Protein AF-A0A2H6JU80-F1 (afdb_monomer)

Foldseek 3Di:
DDADALVLLVVLLVLLVVLLVCLVVVVVVVNLVSLVVSLVSLVVRCVVCVVHVLSVVLSVLSVVLNVCVPVDDSVVNSVSSVVSSVSSVVVSVVSVVCVVVVHDDDPVVPVVVVVPPDDD

Secondary structure (DSSP, 8-state):
-PPPPHHHHHHHHHHHHHHHHHHHTT-HHHHHHHHHHHHHHHHHHHHH-TT-HHHHHHHHHHHHHHHHTTTS-HHHHHHHHHHHHHHHHHHHHHHHHHHHHSS---GGGHHHHTT-SS--

pLDDT: mean 85.41, std 17.05, range [38.5, 97.31]

Solvent-accessible surface area (backbone atoms only — not comparable to full-atom values): 6920 Å² total; per-residue (Å²): 133,60,63,81,55,37,66,66,49,44,56,53,47,53,52,49,54,48,28,53,48,28,52,73,71,65,38,53,74,58,19,55,50,45,51,50,51,51,52,56,52,50,51,54,47,37,74,71,25,77,72,26,58,71,56,45,53,50,47,50,56,49,49,54,52,60,72,40,63,91,75,53,55,72,66,58,50,49,53,51,53,53,48,55,48,53,53,50,54,48,55,29,51,51,45,49,48,32,68,74,65,80,45,86,74,69,73,80,63,55,73,53,65,83,64,68,87,76,90,132

Radius of gyration: 15.67 Å; Cα contacts (8 Å, |Δi|>4): 81; chains: 1; bounding box: 40×49×36 Å

Mean predicted aligned error: 8.13 Å

Nearest PDB structures (foldseek):
  8th4-assembly1_A  TM=5.931E-01  e=5.835E-01  Homo sapiens
  8xr6-assembly1_q  TM=6.442E-01  e=1.948E+00  Chroomonas placoidea
  6zdr-assembly1_A  TM=4.797E-01  e=1.066E+00  Homo sapiens
  8gne-assembly1_A  TM=5.822E-01  e=1.948E+00  Homo sapiens
  5nm4-assembly1_A  TM=6.638E-01  e=3.370E+00  Homo sapiens

Sequence (120 aa):
MVKVSAYTLDEILEELKKAYGEFLDEEYNKYTTTIKGIKEELQKLVNKYLDDKELEDYYGNFNEFYDDIGKVDKKEEKDKLAWIKSELEHIVHWRKLDMSSGRVLPFKDYRRMKGSTRGR

Structure (mmCIF, N/CA/C/O backbone):
data_AF-A0A2H6JU80-F1
#
_entry.id   AF-A0A2H6JU80-F1
#
loop_
_atom_site.group_PDB
_atom_site.id
_atom_site.type_symbol
_atom_site.label_atom_id
_atom_site.label_alt_id
_atom_site.label_comp_id
_atom_site.label_asym_id
_atom_site.label_entity_id
_atom_site.label_seq_id
_atom_site.pdbx_PDB_ins_code
_atom_site.Cartn_x
_atom_site.Cartn_y
_atom_site.Cartn_z
_atom_site.occupancy
_atom_site.B_iso_or_equiv
_atom_site.auth_seq_id
_atom_site.auth_comp_id
_atom_site.auth_asym_id
_atom_site.auth_atom_id
_atom_site.pdbx_PDB_model_num
ATOM 1 N N . MET A 1 1 ? 12.328 -4.418 -21.563 1.00 61.00 1 MET A N 1
ATOM 2 C CA . MET A 1 1 ? 11.342 -4.540 -20.476 1.00 61.00 1 MET A CA 1
ATOM 3 C C . MET A 1 1 ? 11.970 -3.967 -19.218 1.00 61.00 1 MET A C 1
ATO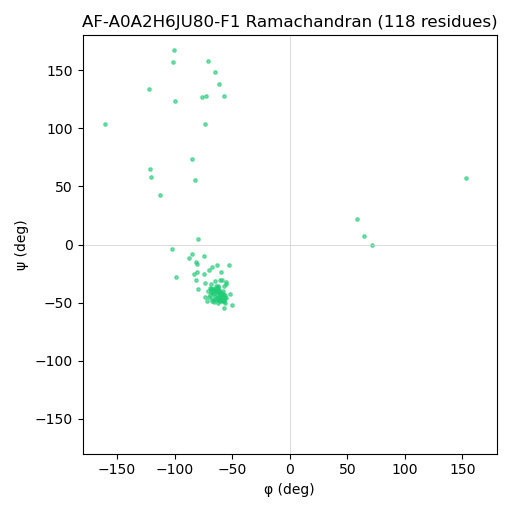M 5 O O . MET A 1 1 ? 12.874 -4.583 -18.663 1.00 61.00 1 MET A O 1
ATOM 9 N N . VAL A 1 2 ? 11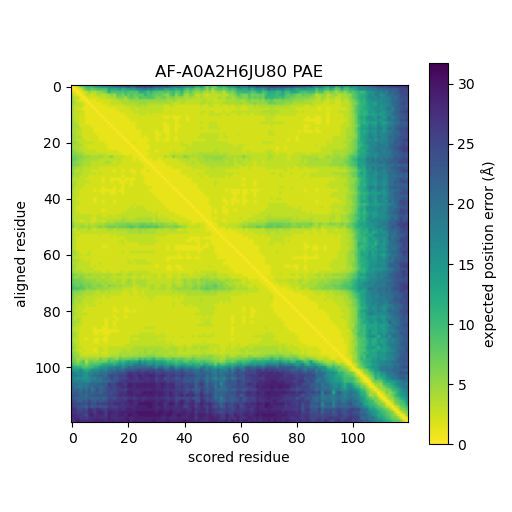.586 -2.745 -18.852 1.00 73.44 2 VAL A N 1
ATOM 10 C CA . VAL A 1 2 ? 12.093 -2.056 -17.655 1.00 73.44 2 VAL A CA 1
ATOM 11 C C . VAL A 1 2 ? 11.040 -2.214 -16.563 1.00 73.44 2 VAL A C 1
ATOM 13 O O . VAL A 1 2 ? 9.893 -1.840 -16.779 1.00 73.44 2 VAL A O 1
ATOM 16 N N . LYS A 1 3 ? 11.420 -2.779 -15.417 1.00 82.06 3 LYS A N 1
ATOM 17 C CA . LYS A 1 3 ? 10.555 -2.898 -14.235 1.00 82.06 3 LYS A CA 1
ATOM 18 C C . LYS A 1 3 ? 10.910 -1.832 -13.205 1.00 82.06 3 LYS A C 1
ATOM 20 O O . LYS A 1 3 ? 12.045 -1.347 -13.188 1.00 82.06 3 LYS A O 1
ATOM 25 N N . VAL A 1 4 ? 9.964 -1.499 -12.330 1.00 85.88 4 VAL A N 1
ATOM 26 C CA . VAL A 1 4 ? 10.257 -0.656 -11.164 1.00 85.88 4 VAL A CA 1
ATOM 27 C C . VAL A 1 4 ? 11.275 -1.355 -10.266 1.00 85.88 4 VAL A C 1
ATOM 29 O O . VAL A 1 4 ? 11.201 -2.566 -10.038 1.00 85.88 4 VAL A O 1
ATOM 32 N N . SER A 1 5 ? 12.238 -0.585 -9.758 1.00 85.75 5 SER A N 1
ATOM 33 C CA . SER A 1 5 ? 13.249 -1.111 -8.843 1.00 85.75 5 SER A CA 1
ATOM 34 C C . SER A 1 5 ? 12.618 -1.571 -7.528 1.00 85.75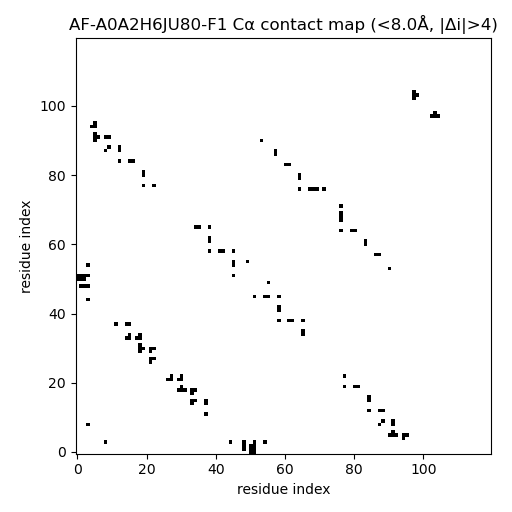 5 SER A C 1
ATOM 36 O O . SER A 1 5 ? 11.654 -0.976 -7.048 1.00 85.75 5 SER A O 1
ATOM 38 N N . ALA A 1 6 ? 13.194 -2.599 -6.906 1.00 87.75 6 ALA A N 1
ATOM 39 C CA . ALA A 1 6 ? 12.703 -3.067 -5.615 1.00 87.75 6 ALA A CA 1
ATOM 40 C C . ALA A 1 6 ? 12.790 -1.985 -4.524 1.00 87.75 6 ALA A C 1
ATOM 42 O O . ALA A 1 6 ? 11.956 -1.973 -3.632 1.00 87.75 6 ALA A O 1
ATOM 43 N N . TYR A 1 7 ? 13.765 -1.072 -4.611 1.00 86.62 7 TYR A N 1
ATOM 44 C CA . TYR A 1 7 ? 13.945 0.028 -3.658 1.00 86.62 7 TYR A CA 1
ATOM 45 C C . TYR A 1 7 ? 12.831 1.070 -3.748 1.00 86.62 7 TYR A C 1
ATOM 47 O O . TYR A 1 7 ? 12.322 1.503 -2.726 1.00 86.62 7 TYR A O 1
ATOM 55 N N . THR A 1 8 ? 12.395 1.411 -4.962 1.00 90.69 8 THR A N 1
ATOM 56 C CA . THR A 1 8 ? 11.260 2.325 -5.157 1.00 90.69 8 THR A CA 1
ATOM 57 C C . THR A 1 8 ? 9.968 1.740 -4.582 1.00 90.69 8 THR A C 1
ATOM 59 O O . THR A 1 8 ? 9.168 2.459 -4.002 1.00 90.69 8 THR A O 1
ATOM 62 N N . LEU A 1 9 ? 9.758 0.425 -4.707 1.00 92.88 9 LEU A N 1
ATOM 63 C CA . LEU A 1 9 ? 8.602 -0.236 -4.091 1.00 92.88 9 LEU A CA 1
ATOM 64 C C . LEU A 1 9 ? 8.746 -0.401 -2.570 1.00 92.88 9 LEU A C 1
ATOM 66 O O . LEU A 1 9 ? 7.740 -0.468 -1.873 1.00 92.88 9 LEU A O 1
ATOM 70 N N . ASP A 1 10 ? 9.976 -0.453 -2.057 1.00 93.62 10 ASP A N 1
ATOM 71 C CA . ASP A 1 10 ? 10.267 -0.480 -0.619 1.00 93.62 10 ASP A CA 1
ATOM 72 C C . ASP A 1 10 ? 9.832 0.829 0.057 1.00 93.62 10 ASP A C 1
ATOM 74 O O . ASP A 1 10 ? 9.249 0.792 1.134 1.00 93.62 10 ASP A O 1
ATOM 78 N N . GLU A 1 11 ? 10.044 1.976 -0.598 1.00 94.44 11 GLU A N 1
ATOM 79 C CA . GLU A 1 11 ? 9.582 3.286 -0.109 1.00 94.44 11 GLU A CA 1
ATOM 80 C C . GLU A 1 11 ? 8.052 3.315 0.043 1.00 94.44 11 GLU A C 1
ATOM 82 O O . GLU A 1 11 ? 7.539 3.650 1.110 1.00 94.44 11 GLU A O 1
ATOM 87 N N . ILE A 1 12 ? 7.324 2.846 -0.975 1.00 95.81 12 ILE A N 1
ATOM 88 C CA . ILE A 1 12 ? 5.855 2.738 -0.936 1.00 95.81 12 ILE A CA 1
ATOM 89 C C . ILE A 1 12 ? 5.399 1.767 0.152 1.00 95.81 12 ILE A C 1
ATOM 91 O O . ILE A 1 12 ? 4.395 1.992 0.828 1.00 95.81 12 ILE A O 1
ATOM 95 N N . LEU A 1 13 ? 6.129 0.668 0.334 1.00 96.00 13 LEU A N 1
ATOM 96 C CA . LEU A 1 13 ? 5.830 -0.304 1.372 1.00 96.00 13 LEU A CA 1
ATOM 97 C C . LEU A 1 13 ? 5.962 0.300 2.777 1.00 96.00 13 LEU A C 1
ATOM 99 O O . LEU A 1 13 ? 5.133 0.011 3.642 1.00 96.00 13 LEU A O 1
ATOM 103 N N . GLU A 1 14 ? 6.969 1.136 3.020 1.00 96.56 14 GLU A N 1
ATOM 104 C CA . GLU A 1 14 ? 7.108 1.841 4.297 1.00 96.56 14 GLU A CA 1
ATOM 105 C C . GLU A 1 14 ? 5.964 2.840 4.524 1.00 96.56 14 GLU A C 1
ATOM 107 O O . GLU A 1 14 ? 5.400 2.884 5.623 1.00 96.56 14 GLU A O 1
ATOM 112 N N . GLU A 1 15 ? 5.525 3.565 3.491 1.00 96.50 15 GLU A N 1
ATOM 113 C CA . GLU A 1 15 ? 4.326 4.409 3.592 1.00 96.50 15 GLU A CA 1
ATOM 114 C C . GLU A 1 15 ? 3.062 3.592 3.883 1.00 96.50 15 GLU A C 1
ATOM 116 O O . GLU A 1 15 ? 2.221 3.990 4.689 1.00 96.50 15 GLU A O 1
ATOM 121 N N . LEU A 1 16 ? 2.936 2.409 3.286 1.00 96.12 16 LEU A N 1
ATOM 122 C CA . LEU A 1 16 ? 1.797 1.527 3.505 1.00 96.12 16 LEU A CA 1
ATOM 123 C C . LEU A 1 16 ? 1.786 0.929 4.920 1.00 96.12 16 LEU A C 1
ATOM 125 O O . LEU A 1 16 ? 0.728 0.807 5.541 1.00 96.12 16 LEU A O 1
ATOM 129 N N . LYS A 1 17 ? 2.959 0.597 5.474 1.00 96.38 17 LYS A N 1
ATOM 130 C CA . LYS A 1 17 ? 3.102 0.215 6.890 1.00 96.38 17 LYS A CA 1
ATOM 131 C C . LYS A 1 17 ? 2.705 1.361 7.813 1.00 96.38 17 LYS A C 1
ATOM 133 O O . LYS A 1 17 ? 2.026 1.118 8.811 1.00 96.38 17 LYS A O 1
ATOM 138 N N . LYS A 1 18 ? 3.086 2.593 7.468 1.00 96.81 18 LYS A N 1
ATOM 139 C CA . LYS A 1 18 ? 2.678 3.794 8.199 1.00 96.81 18 LYS A CA 1
ATOM 140 C C . LYS A 1 18 ? 1.161 3.979 8.156 1.00 96.81 18 LYS A C 1
ATOM 142 O O . LYS A 1 18 ? 0.562 4.126 9.215 1.00 96.81 18 LYS A O 1
ATOM 147 N N . ALA A 1 19 ? 0.534 3.867 6.984 1.00 95.69 19 ALA A N 1
ATOM 148 C CA . ALA A 1 19 ? -0.922 3.927 6.843 1.00 95.69 19 ALA A CA 1
ATOM 149 C C . ALA A 1 19 ? -1.628 2.849 7.683 1.00 95.69 19 ALA A C 1
ATOM 151 O O . ALA A 1 19 ? -2.636 3.119 8.331 1.00 95.69 19 ALA A O 1
ATOM 152 N N . TYR A 1 20 ? -1.079 1.631 7.725 1.00 95.06 20 TYR A N 1
ATOM 153 C CA . TYR A 1 20 ? -1.595 0.565 8.584 1.00 95.06 20 TYR A CA 1
ATOM 154 C C . TYR A 1 20 ? -1.496 0.917 10.078 1.00 95.06 20 TYR A C 1
ATOM 156 O O . TYR A 1 20 ? -2.423 0.626 10.829 1.00 95.06 20 TYR A O 1
ATOM 164 N N . GLY A 1 21 ? -0.409 1.564 10.510 1.00 95.88 21 GLY A N 1
ATOM 165 C CA . GLY A 1 21 ? -0.282 2.108 11.867 1.00 95.88 21 GLY A CA 1
ATOM 166 C C . GLY A 1 21 ? -1.328 3.186 12.161 1.00 95.88 21 GLY A C 1
ATOM 167 O O . GLY A 1 21 ? -2.080 3.055 13.118 1.00 95.88 21 GLY A O 1
ATOM 168 N N . GLU A 1 22 ? -1.457 4.178 11.276 1.00 96.00 22 GLU A N 1
ATOM 169 C CA . GLU A 1 22 ? -2.452 5.259 11.384 1.00 96.00 22 GLU A CA 1
ATOM 170 C C . GLU A 1 22 ? -3.890 4.717 11.468 1.00 96.00 22 GLU A C 1
ATOM 172 O O . GLU A 1 22 ? -4.716 5.256 12.202 1.00 96.00 22 GLU A O 1
ATOM 177 N N . PHE A 1 23 ? -4.193 3.625 10.756 1.00 94.12 23 PHE A N 1
ATOM 178 C CA . PHE A 1 23 ? -5.483 2.942 10.853 1.00 94.12 23 PHE A CA 1
ATOM 179 C C . PHE A 1 23 ? -5.716 2.327 12.242 1.00 94.12 23 PHE A C 1
ATOM 181 O O . PHE A 1 23 ? -6.817 2.426 12.787 1.00 94.12 23 PHE A O 1
ATOM 188 N N . LEU A 1 24 ? -4.699 1.666 12.807 1.00 94.50 24 LEU A N 1
ATOM 189 C CA . LEU A 1 24 ? -4.781 1.041 14.132 1.00 94.50 24 LEU A CA 1
ATOM 190 C C . LEU A 1 24 ? -4.887 2.070 15.259 1.00 94.50 24 LEU A C 1
ATOM 192 O O . LEU A 1 24 ? -5.589 1.813 16.233 1.00 94.50 24 LEU A O 1
ATOM 196 N N . ASP A 1 25 ? -4.239 3.219 15.093 1.00 96.00 25 ASP A N 1
ATOM 197 C CA . ASP A 1 25 ? -4.282 4.343 16.031 1.00 96.00 25 ASP A CA 1
ATOM 198 C C . ASP A 1 25 ? -5.558 5.197 15.876 1.00 96.00 25 ASP A C 1
ATOM 200 O O . ASP A 1 25 ? -5.704 6.232 16.523 1.00 96.00 25 ASP A O 1
ATOM 204 N N . GLU A 1 26 ? -6.493 4.772 15.016 1.00 93.56 26 GLU A N 1
ATOM 205 C CA . GLU A 1 26 ? -7.745 5.469 14.696 1.00 93.56 26 GLU A CA 1
ATOM 206 C C . GLU A 1 26 ? -7.544 6.896 14.137 1.00 93.56 26 GLU A C 1
ATOM 208 O O . GLU A 1 26 ? -8.461 7.724 14.126 1.00 93.56 26 GLU A O 1
ATOM 213 N N . GLU A 1 27 ? -6.363 7.191 13.584 1.00 94.94 27 GLU A N 1
ATOM 214 C CA . GLU A 1 27 ? -6.017 8.470 12.961 1.00 94.94 27 GLU A CA 1
ATOM 215 C C . GLU A 1 27 ? -6.526 8.545 11.507 1.00 94.94 27 GLU A C 1
ATOM 217 O O . GLU A 1 27 ? -5.776 8.813 10.565 1.00 94.94 27 GLU A O 1
ATOM 222 N N . TYR A 1 28 ? -7.833 8.340 11.306 1.00 91.38 28 TYR A N 1
ATOM 223 C CA . TYR A 1 28 ? -8.449 8.145 9.981 1.00 91.38 28 TYR A CA 1
ATOM 224 C C . TYR A 1 28 ? -8.174 9.266 8.965 1.00 91.38 28 TYR A C 1
ATOM 226 O O . TYR A 1 28 ? -8.043 9.001 7.769 1.00 91.38 28 TYR A O 1
ATOM 234 N N . ASN A 1 29 ? -8.039 10.517 9.412 1.00 93.88 29 ASN A N 1
ATOM 235 C CA . ASN A 1 29 ? -7.701 11.639 8.526 1.00 93.88 29 ASN A CA 1
ATOM 236 C C . ASN A 1 29 ? -6.274 11.530 7.968 1.00 93.88 29 ASN A C 1
ATOM 238 O O . ASN A 1 29 ? -6.037 11.855 6.804 1.00 93.88 29 ASN A O 1
ATOM 242 N N . LYS A 1 30 ? -5.318 11.076 8.790 1.00 95.00 30 LYS A N 1
ATOM 243 C CA . LYS A 1 30 ? -3.942 10.845 8.335 1.00 95.00 30 LYS A CA 1
ATOM 244 C C . LYS A 1 30 ? -3.896 9.620 7.438 1.00 95.00 30 LYS A C 1
ATOM 246 O O . LYS A 1 30 ? -3.449 9.742 6.307 1.00 95.00 30 LYS A O 1
ATOM 251 N N . TYR A 1 31 ? -4.507 8.524 7.882 1.00 95.62 31 TYR A N 1
ATOM 252 C CA . TYR A 1 31 ? -4.621 7.284 7.119 1.00 95.62 31 TYR A CA 1
ATOM 253 C C . TYR A 1 31 ? -5.160 7.511 5.696 1.00 95.62 31 TYR A C 1
ATOM 255 O O . TYR A 1 31 ? -4.525 7.120 4.719 1.00 95.62 31 TYR A O 1
ATOM 263 N N . THR A 1 32 ? -6.291 8.207 5.551 1.00 94.12 32 THR A N 1
ATOM 264 C CA . THR A 1 32 ? -6.891 8.495 4.233 1.00 94.12 32 THR A CA 1
ATOM 265 C C . THR A 1 32 ? -5.997 9.380 3.363 1.00 94.12 32 THR A C 1
ATOM 267 O O . THR A 1 32 ? -5.919 9.177 2.150 1.00 94.12 32 THR A O 1
ATOM 270 N N . THR A 1 33 ? -5.284 10.332 3.972 1.00 96.38 33 THR A N 1
ATOM 271 C CA . THR A 1 33 ? -4.301 11.177 3.280 1.00 96.38 33 THR A CA 1
ATOM 272 C C . THR A 1 33 ? -3.114 10.351 2.786 1.00 96.38 33 THR A C 1
ATOM 274 O O . THR A 1 33 ? -2.749 10.455 1.615 1.00 96.38 33 THR A O 1
ATOM 277 N N . THR A 1 34 ? -2.553 9.495 3.642 1.00 96.38 34 THR A N 1
ATOM 278 C CA . THR A 1 34 ? -1.428 8.611 3.315 1.00 96.38 34 THR A CA 1
ATOM 279 C C . THR A 1 34 ? -1.805 7.636 2.199 1.00 96.38 34 THR A C 1
ATOM 281 O O . THR A 1 34 ? -1.114 7.557 1.188 1.00 96.38 34 THR A O 1
ATOM 284 N N . ILE A 1 35 ? -2.954 6.961 2.306 1.00 96.62 35 ILE A N 1
ATOM 285 C CA . ILE A 1 35 ? -3.443 6.029 1.279 1.00 96.62 35 ILE A CA 1
ATOM 286 C C . ILE A 1 35 ? -3.682 6.720 -0.069 1.00 96.62 35 ILE A C 1
ATOM 288 O O . ILE A 1 35 ? -3.366 6.161 -1.122 1.00 96.62 35 ILE A O 1
ATOM 292 N N . LYS A 1 36 ? -4.204 7.951 -0.061 1.00 96.94 36 LYS A N 1
ATOM 293 C CA . LYS A 1 36 ? -4.341 8.743 -1.287 1.00 96.94 36 LYS A CA 1
ATOM 294 C C . LYS A 1 36 ? -2.978 9.063 -1.909 1.00 96.94 36 LYS A C 1
ATOM 296 O O . LYS A 1 36 ? -2.841 8.925 -3.121 1.00 96.94 36 LYS A O 1
ATOM 301 N N . GLY A 1 37 ? -1.987 9.445 -1.101 1.00 97.06 37 GLY A N 1
ATOM 302 C CA . GLY A 1 37 ? -0.613 9.669 -1.563 1.00 97.06 37 GLY A CA 1
ATOM 303 C C . GLY A 1 37 ? -0.037 8.432 -2.255 1.00 97.06 37 GLY A C 1
ATOM 304 O O . GLY A 1 37 ? 0.362 8.505 -3.417 1.00 97.06 37 GLY A O 1
ATOM 305 N N . ILE A 1 38 ? -0.141 7.273 -1.600 1.00 97.31 38 ILE A N 1
ATOM 306 C CA . ILE A 1 38 ? 0.298 5.980 -2.145 1.00 97.31 38 ILE A CA 1
ATOM 307 C C . ILE A 1 38 ? -0.387 5.675 -3.485 1.00 97.31 38 ILE A C 1
ATOM 309 O O . ILE A 1 38 ? 0.274 5.259 -4.439 1.00 97.31 38 ILE A O 1
ATOM 313 N N . LYS A 1 39 ? -1.702 5.917 -3.600 1.00 97.31 39 LYS A N 1
ATOM 314 C CA . LYS A 1 39 ? -2.445 5.726 -4.859 1.00 97.31 39 LYS A CA 1
ATOM 315 C C . LYS A 1 39 ? -1.846 6.545 -6.001 1.00 97.31 39 LYS A C 1
ATOM 317 O O . LYS A 1 39 ? -1.661 6.028 -7.104 1.00 97.31 39 LYS A O 1
ATOM 322 N N . GLU A 1 40 ? -1.588 7.825 -5.750 1.00 97.25 40 GLU A N 1
ATOM 323 C CA . GLU A 1 40 ? -1.051 8.751 -6.748 1.00 97.25 40 GLU A CA 1
ATOM 324 C C . GLU A 1 40 ? 0.372 8.361 -7.168 1.00 97.25 40 GLU A C 1
ATOM 326 O O . GLU A 1 40 ? 0.717 8.453 -8.349 1.00 97.25 40 GLU A O 1
ATOM 331 N N . GLU A 1 41 ? 1.201 7.893 -6.234 1.00 96.50 41 GLU A N 1
ATOM 332 C CA . GLU A 1 41 ? 2.546 7.402 -6.541 1.00 96.50 41 GLU A CA 1
ATOM 333 C C . GLU A 1 41 ? 2.532 6.109 -7.355 1.00 96.50 41 GLU A C 1
ATOM 335 O O . GLU A 1 41 ? 3.193 6.033 -8.395 1.00 96.50 41 GLU A O 1
ATOM 340 N N . LEU A 1 42 ? 1.725 5.123 -6.955 1.00 96.06 42 LEU A N 1
ATOM 341 C CA . LEU A 1 42 ? 1.565 3.880 -7.711 1.00 96.06 42 LEU A CA 1
ATOM 342 C C . LEU A 1 42 ? 1.068 4.153 -9.132 1.00 96.06 42 LEU A C 1
ATOM 344 O O . LEU A 1 42 ? 1.613 3.600 -10.086 1.00 96.06 42 LEU A O 1
ATOM 348 N N . GLN A 1 43 ? 0.109 5.068 -9.299 1.00 96.56 43 GLN A N 1
ATOM 349 C CA . GLN A 1 43 ? -0.381 5.462 -10.619 1.00 96.56 43 GLN A CA 1
ATOM 350 C C . GLN A 1 43 ? 0.736 6.053 -11.494 1.00 96.56 43 GLN A C 1
ATOM 352 O O . GLN A 1 43 ? 0.857 5.707 -12.672 1.00 96.56 43 GLN A O 1
ATOM 357 N N . LYS A 1 44 ? 1.584 6.929 -10.934 1.00 95.94 44 LYS A N 1
ATOM 358 C CA . LYS A 1 44 ? 2.746 7.480 -11.654 1.00 95.94 44 LYS A CA 1
ATOM 359 C C . LYS A 1 44 ? 3.707 6.376 -12.084 1.00 95.94 44 LYS A C 1
ATOM 361 O O . LYS A 1 44 ? 4.230 6.428 -13.197 1.00 95.94 44 LYS A O 1
ATOM 366 N N . LEU A 1 45 ? 3.943 5.386 -11.224 1.00 94.56 45 LEU A N 1
ATOM 367 C CA . LEU A 1 45 ? 4.840 4.278 -11.531 1.00 94.56 45 LEU A CA 1
ATOM 368 C C . LEU A 1 45 ? 4.268 3.348 -12.601 1.00 94.56 45 LEU A C 1
ATOM 370 O O . LEU A 1 45 ? 4.980 3.051 -13.553 1.00 94.56 45 LEU A O 1
ATOM 374 N N . VAL A 1 46 ? 2.994 2.965 -12.524 1.00 94.44 46 VAL A N 1
ATOM 375 C CA . VAL A 1 46 ? 2.343 2.160 -13.575 1.00 94.44 46 VAL A CA 1
ATOM 376 C C . VAL A 1 46 ? 2.439 2.860 -14.932 1.00 94.44 46 VAL A C 1
ATOM 378 O O . VAL A 1 46 ? 2.865 2.256 -15.913 1.00 94.44 46 VAL A O 1
ATOM 381 N N . ASN A 1 47 ? 2.158 4.165 -14.981 1.00 93.31 47 ASN A N 1
ATOM 382 C CA . ASN A 1 47 ? 2.251 4.948 -16.217 1.00 93.31 47 ASN A CA 1
ATOM 383 C C . ASN A 1 47 ? 3.684 5.050 -16.765 1.00 93.31 47 ASN A C 1
ATOM 385 O O . ASN A 1 47 ? 3.885 5.157 -17.974 1.00 93.31 47 ASN A O 1
ATOM 389 N N . LYS A 1 48 ? 4.689 5.046 -15.883 1.00 94.25 48 LYS A N 1
ATOM 390 C CA . LYS A 1 48 ? 6.104 5.120 -16.264 1.00 94.25 48 LYS A CA 1
ATOM 391 C C . LYS A 1 48 ? 6.669 3.762 -16.695 1.00 94.25 48 LYS A C 1
ATOM 393 O O . LYS A 1 48 ? 7.569 3.724 -17.533 1.00 94.25 48 LYS A O 1
ATOM 398 N N . TYR A 1 49 ? 6.161 2.664 -16.141 1.00 91.50 49 TYR A N 1
ATOM 399 C CA . TYR A 1 49 ? 6.667 1.306 -16.346 1.00 91.50 49 TYR A CA 1
ATOM 400 C C . TYR A 1 49 ? 5.576 0.399 -16.933 1.00 91.50 49 TYR A C 1
ATOM 402 O O . TYR A 1 49 ? 5.157 -0.574 -16.317 1.00 91.50 49 TYR A O 1
ATOM 410 N N . LEU A 1 50 ? 5.152 0.705 -18.162 1.00 89.94 50 LEU A N 1
ATOM 411 C CA . LEU A 1 50 ? 4.029 0.045 -18.852 1.00 89.94 50 LEU A CA 1
ATOM 412 C C . LEU A 1 50 ? 4.201 -1.472 -19.063 1.00 89.94 50 LEU A C 1
ATOM 414 O O . LEU A 1 50 ? 3.219 -2.194 -19.219 1.00 89.94 50 LEU A O 1
ATOM 418 N N . ASP A 1 51 ? 5.441 -1.965 -19.083 1.00 89.81 51 ASP A N 1
ATOM 419 C CA . ASP A 1 51 ? 5.727 -3.397 -19.232 1.00 89.81 51 ASP A CA 1
ATOM 420 C C . ASP A 1 51 ? 5.681 -4.163 -17.893 1.00 89.81 51 ASP A C 1
ATOM 422 O O . ASP A 1 51 ? 5.811 -5.392 -17.868 1.00 89.81 51 ASP A O 1
ATOM 426 N N . ASP A 1 52 ? 5.562 -3.458 -16.765 1.00 90.81 52 ASP A N 1
ATOM 427 C CA . ASP A 1 52 ? 5.604 -4.037 -15.426 1.00 90.81 52 ASP A CA 1
ATOM 428 C C . ASP A 1 52 ? 4.220 -4.549 -15.002 1.00 90.81 52 ASP A C 1
ATOM 430 O O . ASP A 1 52 ? 3.533 -3.959 -14.171 1.00 90.81 52 ASP A O 1
ATOM 434 N N . LYS A 1 53 ? 3.811 -5.679 -15.592 1.00 90.38 53 LYS A N 1
ATOM 435 C CA . LYS A 1 53 ? 2.501 -6.305 -15.340 1.00 90.38 53 LYS A CA 1
ATOM 436 C C . LYS A 1 53 ? 2.222 -6.614 -13.872 1.00 90.38 53 LYS A C 1
ATOM 438 O O . LYS A 1 53 ? 1.089 -6.502 -13.439 1.00 90.38 53 LYS A O 1
ATOM 443 N N . GLU A 1 54 ? 3.248 -6.962 -13.102 1.00 90.38 54 GLU A N 1
ATOM 444 C CA . GLU A 1 54 ? 3.089 -7.233 -11.668 1.00 90.38 54 GLU A CA 1
ATOM 445 C C . GLU A 1 54 ? 2.724 -5.959 -10.892 1.00 90.38 54 GLU A C 1
ATOM 447 O O . GLU A 1 54 ? 1.899 -6.002 -9.984 1.00 90.38 54 GLU A O 1
ATOM 452 N N . LEU A 1 55 ? 3.305 -4.818 -11.272 1.00 93.44 55 LEU A N 1
ATOM 453 C CA . LEU A 1 55 ? 2.943 -3.528 -10.695 1.00 93.44 55 LEU A CA 1
ATOM 454 C C . LEU A 1 55 ? 1.549 -3.069 -11.139 1.00 93.44 55 LEU A C 1
ATOM 456 O O . LEU A 1 55 ? 0.814 -2.509 -10.332 1.00 93.44 55 LEU A O 1
ATOM 460 N N . GLU A 1 56 ? 1.194 -3.290 -12.407 1.00 94.19 56 GLU A N 1
ATOM 461 C CA . GLU A 1 56 ? -0.140 -2.987 -12.939 1.00 94.19 56 GLU A CA 1
ATOM 462 C C . GLU A 1 56 ? -1.228 -3.785 -12.202 1.00 94.19 56 GLU A C 1
ATOM 464 O O . GLU A 1 56 ? -2.205 -3.193 -11.742 1.00 94.19 56 GLU A O 1
ATOM 469 N N . ASP A 1 57 ? -1.021 -5.093 -12.014 1.00 94.56 57 ASP A N 1
ATOM 470 C CA . ASP A 1 57 ? -1.937 -5.971 -11.275 1.00 94.56 57 ASP A CA 1
ATOM 471 C C . ASP A 1 57 ? -2.082 -5.515 -9.811 1.00 94.56 57 ASP A C 1
ATOM 473 O O . ASP A 1 57 ? -3.198 -5.358 -9.312 1.00 94.56 57 ASP A O 1
ATOM 477 N N . TYR A 1 58 ? -0.961 -5.228 -9.136 1.00 95.81 58 TYR A N 1
ATOM 478 C CA . TYR A 1 58 ? -0.975 -4.714 -7.764 1.00 95.81 58 TYR A CA 1
ATOM 479 C C . TYR A 1 58 ? -1.709 -3.370 -7.655 1.00 95.81 58 TYR A C 1
ATOM 481 O O . TYR A 1 58 ? -2.502 -3.164 -6.738 1.00 95.81 58 TYR A O 1
ATOM 489 N N . TYR A 1 59 ? -1.481 -2.449 -8.597 1.00 96.75 59 TYR A N 1
ATOM 490 C CA . TYR A 1 59 ? -2.193 -1.173 -8.626 1.00 96.75 59 TYR A CA 1
ATOM 491 C C . TYR A 1 59 ? -3.698 -1.356 -8.839 1.00 96.75 59 TYR A C 1
ATOM 493 O O . TYR A 1 59 ? -4.477 -0.635 -8.220 1.00 96.75 59 TYR A O 1
ATOM 501 N N . GLY A 1 60 ? -4.113 -2.324 -9.660 1.00 96.25 60 GLY A N 1
ATOM 502 C CA . GLY A 1 60 ? -5.519 -2.700 -9.814 1.00 96.25 60 GLY A CA 1
ATOM 503 C C . GLY A 1 60 ? -6.148 -3.097 -8.478 1.00 96.25 60 GLY A C 1
ATOM 504 O O . GLY A 1 60 ? -7.113 -2.467 -8.046 1.00 96.25 60 GLY A O 1
ATOM 505 N N . ASN A 1 61 ? -5.530 -4.052 -7.777 1.00 95.38 61 ASN A N 1
ATOM 506 C CA . ASN A 1 61 ? -5.965 -4.494 -6.447 1.00 95.38 61 ASN A CA 1
ATOM 507 C C . ASN A 1 61 ? -5.999 -3.334 -5.435 1.00 95.38 61 ASN A C 1
ATOM 509 O O . ASN A 1 61 ? -6.950 -3.182 -4.668 1.00 95.38 61 ASN A O 1
ATOM 513 N N . PHE A 1 62 ? -4.966 -2.485 -5.444 1.00 97.19 62 PHE A N 1
ATOM 514 C CA . PHE A 1 62 ? -4.887 -1.310 -4.5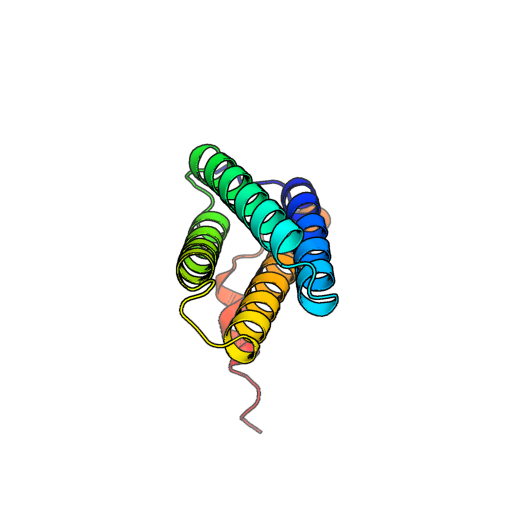78 1.00 97.19 62 PHE A CA 1
ATOM 515 C C . PHE A 1 62 ? -5.998 -0.301 -4.882 1.00 97.19 62 PHE A C 1
ATOM 517 O O . PHE A 1 62 ? -6.563 0.294 -3.966 1.00 97.19 62 PHE A O 1
ATOM 524 N N . ASN A 1 63 ? -6.319 -0.086 -6.159 1.00 96.69 63 ASN A N 1
ATOM 525 C CA . ASN A 1 63 ? -7.367 0.840 -6.563 1.00 96.69 63 ASN A CA 1
ATOM 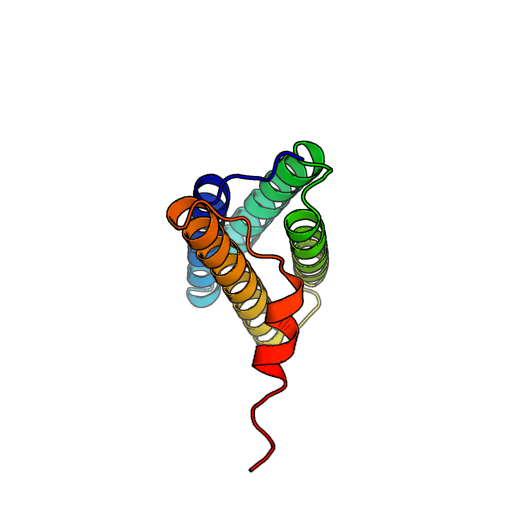526 C C . ASN A 1 63 ? -8.755 0.343 -6.137 1.00 96.69 63 ASN A C 1
ATOM 528 O O . ASN A 1 63 ? -9.545 1.145 -5.647 1.00 96.69 63 ASN A O 1
ATOM 532 N N . GLU A 1 64 ? -9.029 -0.956 -6.268 1.00 95.56 64 GLU A N 1
ATOM 533 C CA . GLU A 1 64 ? -10.260 -1.566 -5.746 1.00 95.56 64 GLU A CA 1
ATOM 534 C C . GLU A 1 64 ? -10.373 -1.374 -4.230 1.00 95.56 64 GLU A C 1
ATOM 536 O O . GLU A 1 64 ? -11.388 -0.883 -3.740 1.00 95.56 64 GLU A O 1
ATOM 541 N N . PHE A 1 65 ? -9.295 -1.656 -3.490 1.00 96.19 65 PHE A N 1
ATOM 542 C CA . PHE A 1 65 ? -9.240 -1.391 -2.053 1.00 96.19 65 PHE A CA 1
ATOM 543 C C . PHE A 1 65 ? -9.506 0.084 -1.723 1.00 96.19 65 PHE A C 1
ATOM 545 O O . PHE A 1 65 ? -10.301 0.379 -0.834 1.00 96.19 65 PHE A O 1
ATOM 552 N N . TYR A 1 66 ? -8.872 1.014 -2.442 1.00 95.88 66 TYR A N 1
ATOM 553 C CA . TYR A 1 66 ? -9.075 2.448 -2.241 1.00 95.88 66 TYR A CA 1
ATOM 554 C C . TYR A 1 66 ? -10.542 2.846 -2.415 1.00 95.88 66 TYR A C 1
ATOM 556 O O . TYR A 1 66 ? -11.069 3.645 -1.642 1.00 95.88 66 TYR A O 1
ATOM 564 N N . ASP A 1 67 ? -11.197 2.298 -3.437 1.00 95.25 67 ASP A N 1
ATOM 565 C CA . ASP A 1 67 ? -12.591 2.599 -3.729 1.00 95.25 67 ASP A CA 1
ATOM 566 C C . ASP A 1 67 ? -13.541 1.997 -2.678 1.00 95.25 67 ASP A C 1
ATOM 568 O O . ASP A 1 67 ? -14.649 2.513 -2.516 1.00 95.25 67 ASP A O 1
ATOM 572 N N . ASP A 1 68 ? -13.123 0.963 -1.944 1.00 93.69 68 ASP A N 1
ATOM 573 C CA . ASP A 1 68 ? -13.878 0.338 -0.851 1.00 93.69 68 ASP A CA 1
ATOM 574 C C . ASP A 1 68 ? -13.794 1.096 0.486 1.00 93.69 68 ASP A C 1
ATOM 576 O O . ASP A 1 68 ? -14.635 0.876 1.365 1.00 93.69 68 ASP A O 1
ATOM 580 N N . ILE A 1 69 ? -12.825 2.003 0.654 1.00 92.88 69 ILE A N 1
ATOM 581 C CA . ILE A 1 69 ? -12.630 2.756 1.904 1.00 92.88 69 ILE A CA 1
ATOM 582 C C . ILE A 1 69 ? -13.905 3.518 2.276 1.00 92.88 69 ILE A C 1
ATOM 584 O O . ILE A 1 69 ? -14.477 4.263 1.476 1.00 92.88 69 ILE A O 1
ATOM 588 N N . GLY A 1 70 ? -14.362 3.325 3.515 1.00 89.00 70 GLY A N 1
ATOM 589 C CA . GLY A 1 70 ? -15.597 3.930 4.023 1.00 89.00 70 GLY A CA 1
ATOM 590 C C . GLY A 1 70 ? -16.902 3.357 3.448 1.00 89.00 70 GLY A C 1
ATOM 591 O O . GLY A 1 70 ? -17.975 3.809 3.850 1.00 89.00 70 GLY A O 1
ATOM 592 N N . LYS A 1 71 ? -16.841 2.372 2.539 1.00 93.25 71 LYS A N 1
ATOM 593 C CA . LYS A 1 71 ? -18.008 1.612 2.049 1.00 93.25 71 LYS A CA 1
ATOM 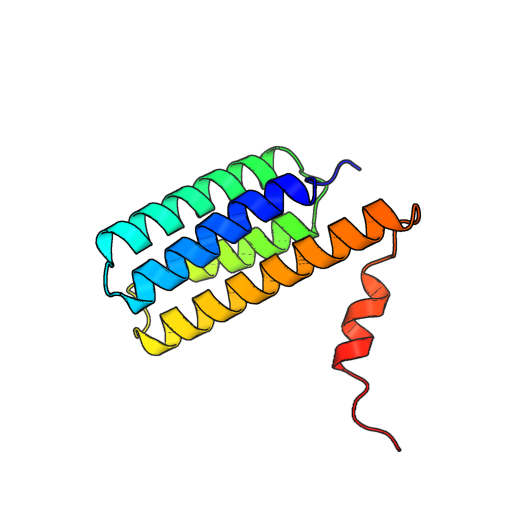594 C C . LYS A 1 71 ? -18.166 0.265 2.746 1.00 93.25 71 LYS A C 1
ATOM 596 O O . LYS A 1 71 ? -19.283 -0.238 2.841 1.00 93.25 71 LYS A O 1
ATOM 601 N N . VAL A 1 72 ? -17.059 -0.308 3.210 1.00 92.88 72 VAL A N 1
ATOM 602 C CA . VAL A 1 72 ? -17.028 -1.554 3.981 1.00 92.88 72 VAL A CA 1
ATOM 603 C C . VAL A 1 72 ? -16.881 -1.274 5.473 1.00 92.88 72 VAL A C 1
ATOM 605 O O . VAL A 1 72 ? -16.604 -0.147 5.890 1.00 92.88 72 VAL A O 1
ATOM 608 N N . ASP A 1 73 ? -17.097 -2.289 6.307 1.00 94.31 73 ASP A N 1
ATOM 609 C CA . ASP A 1 73 ? -16.870 -2.137 7.738 1.00 94.31 73 ASP A CA 1
ATOM 610 C C . ASP A 1 73 ? -15.369 -2.043 8.070 1.00 94.31 73 ASP A C 1
ATOM 612 O O . ASP A 1 73 ? -14.502 -2.498 7.322 1.00 94.31 73 ASP A O 1
ATOM 616 N N . LYS A 1 74 ? -15.048 -1.463 9.233 1.00 91.81 74 LYS A N 1
ATOM 617 C CA . LYS A 1 74 ? -13.657 -1.225 9.651 1.00 91.81 74 LYS A CA 1
ATOM 618 C C . LYS A 1 74 ? -12.819 -2.504 9.745 1.00 91.81 74 LYS A C 1
ATOM 620 O O . LYS A 1 74 ? -11.604 -2.445 9.577 1.00 91.81 74 LYS A O 1
ATOM 625 N N . LYS A 1 75 ? -13.423 -3.649 10.071 1.00 93.75 75 LYS A N 1
ATOM 626 C CA . LYS A 1 75 ? -12.685 -4.911 10.158 1.00 93.75 75 LYS A CA 1
ATOM 627 C C . LYS A 1 75 ? -12.338 -5.399 8.756 1.00 93.75 75 LYS A C 1
ATOM 629 O O . LYS A 1 75 ? -11.189 -5.755 8.522 1.00 93.75 75 LYS A O 1
ATOM 634 N N . GLU A 1 76 ? -13.295 -5.358 7.835 1.00 95.00 76 GLU A N 1
ATOM 635 C CA . GLU A 1 76 ? -13.047 -5.693 6.433 1.00 95.00 76 GLU A CA 1
ATOM 636 C C . GLU A 1 76 ? -12.000 -4.762 5.804 1.00 95.00 76 GLU A C 1
ATOM 638 O O . GLU A 1 76 ? -11.075 -5.237 5.147 1.00 95.00 76 GLU A O 1
ATOM 643 N N . GLU A 1 77 ? -12.077 -3.453 6.060 1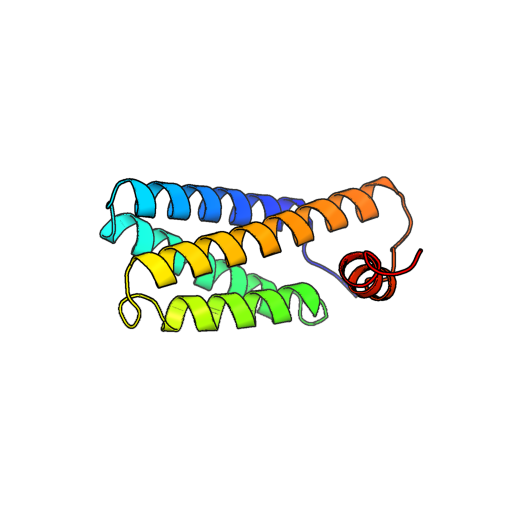.00 93.75 77 GLU A N 1
ATOM 644 C CA . GLU A 1 77 ? -11.088 -2.485 5.570 1.00 93.7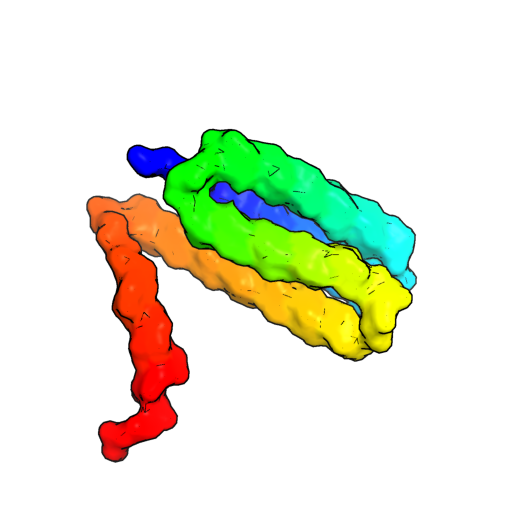5 77 GLU A CA 1
ATOM 645 C C . GLU A 1 77 ? -9.678 -2.805 6.086 1.00 93.75 77 GLU A C 1
ATOM 647 O O . GLU A 1 77 ? -8.718 -2.838 5.316 1.00 93.75 77 GLU A O 1
ATOM 652 N N . LYS A 1 78 ? -9.558 -3.125 7.380 1.00 94.69 78 LYS A N 1
ATOM 653 C CA . LYS A 1 78 ? -8.295 -3.547 7.992 1.00 94.69 78 LYS A CA 1
ATOM 654 C C . LYS A 1 78 ? -7.739 -4.816 7.353 1.00 94.69 78 LYS A C 1
ATOM 656 O O . LYS A 1 78 ? -6.537 -4.886 7.089 1.00 94.69 78 LYS A O 1
ATOM 661 N N . ASP A 1 79 ? -8.586 -5.820 7.146 1.00 94.94 79 ASP A N 1
ATOM 662 C CA . ASP A 1 79 ? -8.182 -7.107 6.583 1.00 94.94 79 ASP A CA 1
ATOM 663 C C . ASP A 1 79 ? -7.715 -6.936 5.126 1.00 94.94 79 ASP A C 1
ATOM 665 O O . ASP A 1 79 ? -6.673 -7.477 4.745 1.00 94.94 79 ASP A O 1
ATOM 669 N N . LYS A 1 80 ? -8.413 -6.105 4.337 1.00 95.50 80 LYS A N 1
ATOM 670 C CA . LYS A 1 80 ? -7.993 -5.732 2.977 1.00 95.50 80 LYS A CA 1
ATOM 671 C C . LYS A 1 80 ? -6.675 -4.961 2.976 1.00 95.50 80 LYS A C 1
ATOM 673 O O . LYS A 1 80 ? -5.769 -5.325 2.231 1.00 95.50 80 LYS A O 1
ATOM 678 N N . LEU A 1 81 ? -6.516 -3.963 3.844 1.00 95.69 81 LEU A N 1
ATOM 679 C CA . LEU A 1 81 ? -5.270 -3.200 3.964 1.00 95.69 81 LEU A CA 1
ATOM 680 C C . LEU A 1 81 ? -4.084 -4.099 4.351 1.00 95.69 81 LEU A C 1
ATOM 682 O O . LEU A 1 81 ? -2.990 -3.972 3.799 1.00 95.69 81 LEU A O 1
ATOM 686 N N . ALA A 1 82 ? -4.294 -5.037 5.278 1.00 94.56 82 ALA A N 1
ATOM 687 C CA . ALA A 1 82 ? -3.278 -6.012 5.667 1.00 94.56 82 ALA A CA 1
ATOM 688 C C . ALA A 1 82 ? -2.888 -6.932 4.500 1.00 94.56 82 ALA A C 1
ATOM 690 O O . ALA A 1 82 ? -1.705 -7.240 4.331 1.00 94.56 82 ALA A O 1
ATOM 691 N N . TRP A 1 83 ? -3.866 -7.347 3.692 1.00 95.88 83 TRP A N 1
ATOM 692 C CA . TRP A 1 83 ? -3.634 -8.154 2.500 1.00 95.88 83 TRP A CA 1
ATOM 693 C C . TRP A 1 83 ? -2.843 -7.391 1.429 1.00 95.88 83 TRP A C 1
ATOM 695 O O . TRP A 1 83 ? -1.808 -7.893 0.991 1.00 95.88 83 TRP A O 1
ATOM 705 N N . ILE A 1 84 ? -3.251 -6.160 1.099 1.00 96.50 84 ILE A N 1
ATOM 706 C CA . ILE A 1 84 ? -2.547 -5.267 0.161 1.00 96.50 84 ILE A CA 1
ATOM 707 C C . ILE A 1 84 ? -1.090 -5.068 0.594 1.00 96.50 84 ILE A C 1
ATOM 709 O O . ILE A 1 84 ? -0.161 -5.227 -0.196 1.00 96.50 84 ILE A O 1
ATOM 713 N N . LYS A 1 85 ? -0.864 -4.813 1.886 1.00 95.75 85 LYS A N 1
ATOM 714 C CA . LYS A 1 85 ? 0.489 -4.694 2.440 1.00 95.75 85 LYS A CA 1
ATOM 715 C C . LYS A 1 85 ? 1.309 -5.963 2.249 1.00 95.75 85 LYS A C 1
ATOM 717 O O . LYS A 1 85 ? 2.440 -5.890 1.779 1.00 95.75 85 LYS A O 1
ATOM 722 N N . SER A 1 86 ? 0.744 -7.119 2.590 1.00 93.94 86 SER A N 1
ATOM 723 C CA . SER A 1 86 ? 1.437 -8.401 2.444 1.00 93.94 86 SER A CA 1
ATOM 724 C C . SER A 1 86 ? 1.777 -8.716 0.983 1.00 93.94 86 SER A C 1
ATOM 726 O O . SER A 1 86 ? 2.837 -9.283 0.710 1.00 93.94 86 SER A O 1
ATOM 728 N N . GLU A 1 87 ? 0.912 -8.336 0.042 1.00 94.31 87 GLU A N 1
ATOM 729 C CA . GLU A 1 87 ? 1.166 -8.485 -1.391 1.00 94.31 87 GLU A CA 1
ATOM 730 C C . GLU A 1 87 ? 2.368 -7.639 -1.841 1.00 94.31 87 GLU A C 1
ATOM 732 O O . GLU A 1 87 ? 3.277 -8.163 -2.490 1.00 94.31 87 GLU A O 1
ATOM 737 N N . LEU A 1 88 ? 2.447 -6.370 -1.424 1.00 95.00 88 LEU A N 1
ATOM 738 C CA . LEU A 1 88 ? 3.581 -5.507 -1.763 1.00 95.00 88 LEU A CA 1
ATOM 739 C C . LEU A 1 88 ? 4.893 -5.967 -1.115 1.00 95.00 88 LEU A C 1
ATOM 741 O O . LEU A 1 88 ? 5.923 -6.005 -1.788 1.00 95.00 88 LEU A O 1
ATOM 745 N N . GLU A 1 89 ? 4.862 -6.373 0.162 1.00 94.00 89 GLU A N 1
ATOM 746 C CA . GLU A 1 89 ? 6.018 -6.964 0.863 1.00 94.00 89 GLU A CA 1
ATOM 747 C C . GLU A 1 89 ? 6.609 -8.126 0.066 1.00 94.00 89 GLU A C 1
ATOM 749 O O . GLU A 1 89 ? 7.827 -8.257 -0.084 1.00 94.00 89 GLU A O 1
ATOM 754 N N . HIS A 1 90 ? 5.727 -8.954 -0.484 1.00 91.06 90 HIS A N 1
ATOM 755 C CA . HIS A 1 90 ? 6.104 -10.097 -1.282 1.00 91.06 90 HIS A CA 1
ATOM 756 C C . HIS A 1 90 ? 6.759 -9.692 -2.610 1.00 91.06 90 HIS A C 1
ATOM 758 O O . HIS A 1 90 ? 7.838 -10.195 -2.933 1.00 91.06 90 HIS A O 1
ATOM 764 N N . ILE A 1 91 ? 6.153 -8.762 -3.357 1.00 91.12 91 ILE A N 1
ATOM 765 C CA . ILE A 1 91 ? 6.710 -8.238 -4.617 1.00 91.12 91 ILE A CA 1
ATOM 766 C C . ILE A 1 91 ? 8.111 -7.656 -4.382 1.00 91.12 91 ILE A C 1
ATOM 768 O O . ILE A 1 91 ? 9.065 -7.996 -5.087 1.00 91.12 91 ILE A O 1
ATOM 772 N N . VAL A 1 92 ? 8.260 -6.817 -3.353 1.00 92.81 92 VAL A N 1
ATOM 773 C CA . VAL A 1 92 ? 9.541 -6.198 -2.985 1.00 92.81 92 VAL A CA 1
ATOM 774 C C . VAL A 1 92 ? 10.591 -7.259 -2.660 1.00 92.81 92 VAL A C 1
ATOM 776 O O . VAL A 1 92 ? 11.715 -7.191 -3.165 1.00 92.81 92 VAL A O 1
ATOM 779 N N . HIS A 1 93 ? 10.235 -8.255 -1.844 1.00 89.56 93 HIS A N 1
ATOM 780 C CA . HIS A 1 93 ? 11.143 -9.330 -1.454 1.00 89.56 93 HIS A CA 1
ATOM 781 C C . HIS A 1 93 ? 11.688 -10.090 -2.670 1.00 89.56 93 HIS A C 1
ATOM 783 O O . HIS A 1 93 ? 12.904 -10.246 -2.804 1.00 89.56 93 HIS A O 1
ATOM 789 N N . TRP A 1 94 ? 10.819 -10.506 -3.594 1.00 87.06 94 TRP A N 1
ATOM 790 C CA . TRP A 1 94 ? 11.252 -11.255 -4.775 1.00 87.06 94 TRP A CA 1
ATOM 791 C C . TRP A 1 94 ? 12.073 -10.423 -5.742 1.00 87.06 94 TRP A C 1
ATOM 793 O O . TRP A 1 94 ? 13.081 -10.909 -6.247 1.00 87.06 94 TRP A O 1
ATOM 803 N N . ARG A 1 95 ? 11.733 -9.147 -5.941 1.00 87.81 95 ARG A N 1
ATOM 804 C CA . ARG A 1 95 ? 12.558 -8.265 -6.776 1.00 87.81 95 ARG A CA 1
ATOM 805 C C . ARG A 1 95 ? 13.956 -8.067 -6.188 1.00 87.81 95 ARG A C 1
ATOM 807 O O . ARG A 1 95 ? 14.931 -8.054 -6.939 1.00 87.81 95 ARG A O 1
ATOM 814 N N . LYS A 1 96 ? 14.085 -7.978 -4.856 1.00 87.75 96 LYS A N 1
ATOM 815 C CA . LYS A 1 96 ? 15.393 -7.958 -4.169 1.00 87.75 96 LYS A CA 1
ATOM 816 C C . LYS A 1 96 ? 16.166 -9.275 -4.385 1.00 87.75 96 LYS A C 1
ATOM 818 O O . LYS A 1 96 ? 17.383 -9.246 -4.589 1.00 87.75 96 LYS A O 1
ATOM 823 N N . LEU A 1 97 ? 15.487 -10.424 -4.399 1.00 83.75 97 LEU A N 1
ATOM 824 C CA . LEU A 1 97 ? 16.107 -11.727 -4.689 1.00 83.75 97 LEU A CA 1
ATOM 825 C C . LEU A 1 97 ? 16.546 -11.873 -6.157 1.00 83.75 97 LEU A C 1
ATOM 827 O O . LEU A 1 97 ? 17.664 -12.316 -6.422 1.00 83.75 97 LEU A O 1
ATOM 831 N N . ASP A 1 98 ? 15.728 -11.447 -7.117 1.00 77.69 98 ASP A N 1
ATOM 832 C CA . ASP A 1 98 ? 16.084 -11.450 -8.544 1.00 77.69 98 ASP A CA 1
ATOM 833 C C . ASP A 1 98 ? 17.315 -10.573 -8.812 1.00 77.69 98 ASP A C 1
ATOM 835 O O . ASP A 1 98 ? 18.252 -10.979 -9.502 1.00 77.69 98 ASP A O 1
ATOM 839 N N . MET A 1 99 ? 17.359 -9.386 -8.199 1.00 72.88 99 MET A N 1
ATOM 840 C CA . MET A 1 99 ? 18.504 -8.478 -8.295 1.00 72.88 99 MET A CA 1
ATOM 841 C C . MET A 1 99 ? 19.794 -9.073 -7.716 1.00 72.88 99 MET A C 1
ATOM 843 O O . MET A 1 99 ? 20.870 -8.826 -8.256 1.00 72.88 99 MET A O 1
ATOM 847 N N . SER A 1 100 ? 19.706 -9.844 -6.628 1.00 68.69 100 SER A N 1
ATOM 848 C CA . SER A 1 100 ? 20.882 -10.434 -5.969 1.00 68.69 100 SER A CA 1
ATOM 849 C C . SER A 1 100 ? 21.360 -11.740 -6.616 1.00 68.69 100 SER A C 1
ATOM 851 O O . SER A 1 100 ? 22.543 -12.061 -6.535 1.00 68.69 100 SER A O 1
ATOM 853 N N . SER A 1 101 ? 20.477 -12.478 -7.295 1.00 61.22 101 SER A N 1
ATOM 854 C CA . SER A 1 101 ? 20.800 -13.766 -7.928 1.00 61.22 101 SER A CA 1
ATOM 855 C C . SER A 1 101 ? 21.337 -13.655 -9.363 1.00 61.22 101 SER A C 1
ATOM 857 O O . SER A 1 101 ? 21.833 -14.643 -9.911 1.00 61.22 101 SER A O 1
ATOM 859 N N . GLY A 1 102 ? 21.244 -12.477 -9.996 1.00 54.56 102 GLY A N 1
ATOM 860 C CA . GLY A 1 102 ? 21.698 -12.248 -11.375 1.00 54.56 102 GLY A CA 1
ATOM 861 C C . GLY A 1 102 ? 20.927 -13.048 -12.437 1.00 54.56 102 GLY A C 1
ATOM 862 O O . GLY A 1 102 ? 21.309 -13.050 -13.608 1.00 54.56 102 GLY A O 1
ATOM 863 N N . ARG A 1 103 ? 19.847 -13.738 -12.049 1.00 50.41 103 ARG A N 1
ATOM 864 C CA . ARG A 1 103 ? 18.938 -14.470 -12.933 1.00 50.41 103 ARG A CA 1
ATOM 865 C C . ARG A 1 103 ? 17.534 -13.913 -12.745 1.00 50.41 103 ARG A C 1
ATOM 867 O O . ARG A 1 103 ? 17.074 -13.762 -11.624 1.00 50.41 103 ARG A O 1
ATOM 874 N N . VAL A 1 104 ? 16.844 -13.648 -13.851 1.00 53.34 104 VAL A N 1
ATOM 875 C CA . VAL A 1 104 ? 15.413 -13.321 -13.835 1.00 53.34 104 VAL A CA 1
ATOM 876 C C . VAL A 1 104 ? 14.659 -14.620 -13.552 1.00 53.34 104 VAL A C 1
ATOM 878 O O . VAL A 1 104 ? 14.564 -15.466 -14.446 1.00 53.34 104 VAL A O 1
ATOM 881 N N . LEU A 1 105 ? 14.168 -14.825 -12.327 1.00 52.81 105 LEU A N 1
ATOM 882 C CA . LEU A 1 105 ? 13.328 -15.985 -12.037 1.00 52.81 105 LEU A CA 1
ATOM 883 C C . LEU A 1 105 ? 11.917 -15.737 -12.603 1.00 52.81 105 LEU A C 1
ATOM 885 O O . LEU A 1 105 ? 11.303 -14.701 -12.342 1.00 52.81 105 LEU A O 1
ATOM 889 N N . PRO A 1 106 ? 11.367 -16.648 -13.426 1.00 49.22 106 PRO A N 1
ATOM 890 C CA . PRO A 1 106 ? 10.029 -16.472 -13.966 1.00 49.22 106 PRO A CA 1
ATOM 891 C C . PRO A 1 106 ? 8.961 -16.699 -12.885 1.00 49.22 106 PRO A C 1
ATOM 893 O O . PRO A 1 106 ? 8.874 -17.760 -12.273 1.00 49.22 106 PRO A O 1
ATOM 896 N N . PHE A 1 107 ? 8.058 -15.725 -12.748 1.00 50.44 107 PHE A N 1
ATOM 897 C CA . PHE A 1 107 ? 6.913 -15.700 -11.820 1.00 50.44 107 PHE A CA 1
ATOM 898 C C . PHE A 1 107 ? 5.988 -16.941 -11.885 1.00 50.44 107 PHE A C 1
ATOM 900 O O . PHE A 1 107 ? 5.215 -17.213 -10.966 1.00 50.44 107 PHE A O 1
ATOM 907 N N . LYS A 1 108 ? 6.056 -17.735 -12.966 1.00 50.03 108 LYS A N 1
ATOM 908 C CA . LYS A 1 108 ? 5.184 -18.903 -13.186 1.00 50.03 108 LYS A CA 1
ATOM 909 C C . LYS A 1 108 ? 5.409 -20.070 -12.218 1.00 50.03 108 LYS A C 1
ATOM 911 O O . LYS A 1 108 ? 4.485 -20.868 -12.066 1.00 50.03 108 LYS A O 1
ATOM 916 N N . ASP A 1 109 ? 6.548 -20.155 -11.534 1.00 50.28 109 ASP A N 1
ATOM 917 C CA . ASP A 1 109 ? 6.780 -21.225 -10.551 1.00 50.28 109 ASP A CA 1
ATOM 918 C C . ASP A 1 109 ? 6.143 -20.943 -9.176 1.00 50.28 109 ASP A C 1
ATOM 920 O O . ASP A 1 109 ? 5.921 -21.863 -8.387 1.00 50.28 109 ASP A O 1
ATOM 924 N N . TYR A 1 110 ? 5.735 -19.699 -8.900 1.00 49.91 110 TYR A N 1
ATOM 925 C CA . TYR A 1 110 ? 5.294 -19.298 -7.561 1.00 49.91 110 TYR A CA 1
ATOM 926 C C . TYR A 1 110 ? 3.846 -19.708 -7.219 1.00 49.91 110 TYR A C 1
ATOM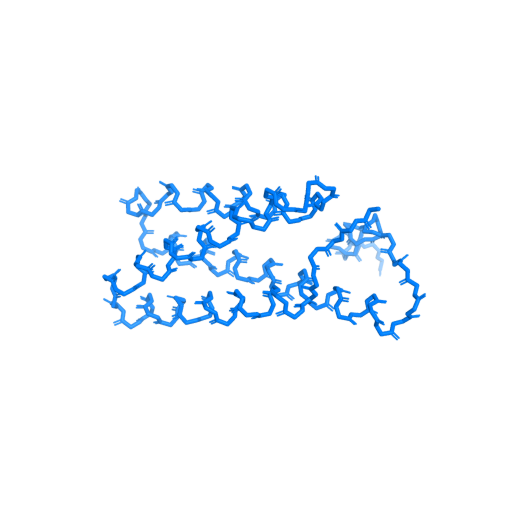 928 O O . TYR A 1 110 ? 3.571 -20.181 -6.113 1.00 49.91 110 TYR A O 1
ATOM 936 N N . ARG A 1 111 ? 2.901 -19.645 -8.174 1.00 49.69 111 ARG A N 1
ATOM 937 C CA . ARG A 1 111 ? 1.498 -20.065 -7.930 1.00 49.69 111 ARG A CA 1
ATOM 938 C C . ARG A 1 111 ? 1.361 -21.560 -7.599 1.00 49.69 111 ARG A C 1
ATOM 940 O O . ARG A 1 111 ? 0.342 -21.966 -7.046 1.00 49.69 111 ARG A O 1
ATOM 947 N N . ARG A 1 112 ? 2.380 -22.380 -7.897 1.00 48.16 112 ARG A N 1
ATOM 948 C CA . ARG A 1 112 ? 2.424 -23.805 -7.528 1.00 48.16 112 ARG A CA 1
ATOM 949 C C . ARG A 1 112 ? 2.860 -24.052 -6.081 1.00 48.16 112 ARG A C 1
ATOM 951 O O . ARG A 1 112 ? 2.449 -25.062 -5.517 1.00 48.16 112 ARG A O 1
ATOM 958 N N . MET A 1 113 ? 3.595 -23.139 -5.440 1.00 46.72 113 MET A N 1
ATOM 959 C CA . MET A 1 113 ? 4.024 -23.329 -4.046 1.00 46.72 113 MET A CA 1
ATOM 960 C C . MET A 1 113 ? 2.885 -23.157 -3.033 1.00 46.72 113 MET A C 1
ATOM 962 O O . MET A 1 113 ? 2.834 -23.905 -2.061 1.00 46.72 113 MET A O 1
ATOM 966 N N . LYS A 1 114 ? 1.902 -22.278 -3.287 1.00 47.44 114 LYS A N 1
ATOM 967 C CA . LYS A 1 114 ? 0.675 -22.211 -2.462 1.00 47.44 114 LYS A CA 1
ATOM 968 C C . LYS A 1 114 ? -0.313 -23.366 -2.707 1.00 47.44 114 LYS A C 1
ATOM 970 O O . LYS A 1 114 ? -1.260 -23.514 -1.942 1.00 47.44 114 LYS A O 1
ATOM 975 N N . GLY A 1 115 ? -0.104 -24.185 -3.742 1.00 44.72 115 GLY A N 1
ATOM 976 C CA . GLY A 1 115 ? -0.965 -25.326 -4.087 1.00 44.72 115 GLY A CA 1
ATOM 977 C C . GLY A 1 115 ? -0.422 -26.703 -3.686 1.00 44.72 115 GLY A C 1
ATOM 978 O O . GLY A 1 115 ? -1.113 -27.697 -3.886 1.00 44.72 115 GLY A O 1
ATOM 979 N N . SER A 1 116 ? 0.791 -26.791 -3.132 1.00 43.19 116 SER A N 1
ATOM 980 C CA . SER A 1 116 ? 1.481 -28.063 -2.864 1.00 43.19 116 SER A CA 1
ATOM 981 C C . SER A 1 116 ? 1.650 -28.365 -1.367 1.00 43.19 116 SER A C 1
ATOM 983 O O . SER A 1 116 ? 2.688 -28.859 -0.932 1.00 43.19 116 SER A O 1
ATOM 985 N N . THR A 1 117 ? 0.613 -28.129 -0.568 1.00 51.97 117 THR A N 1
ATOM 986 C CA . THR A 1 117 ? 0.448 -28.758 0.756 1.00 51.97 117 THR A CA 1
ATOM 987 C C . THR A 1 117 ? -0.846 -29.561 0.796 1.00 51.97 117 THR A C 1
ATOM 989 O O . THR A 1 117 ? -1.736 -29.347 1.612 1.00 51.97 117 THR A O 1
ATOM 992 N N . ARG A 1 118 ? -0.958 -30.527 -0.119 1.00 49.28 118 ARG A N 1
ATOM 993 C CA . ARG A 1 118 ? -1.770 -31.734 0.074 1.00 49.28 118 ARG A CA 1
ATOM 994 C C . ARG A 1 118 ? -1.305 -32.805 -0.904 1.00 49.28 118 ARG A C 1
ATOM 996 O O . ARG A 1 118 ? -1.627 -32.742 -2.085 1.00 49.28 118 ARG A O 1
ATOM 1003 N N . GLY A 1 119 ? -0.552 -33.784 -0.406 1.00 49.59 119 GLY A N 1
ATOM 1004 C CA . GLY A 1 119 ? -0.257 -34.983 -1.188 1.00 49.59 119 GLY A CA 1
ATOM 1005 C C . GLY A 1 119 ? 1.037 -35.717 -0.861 1.00 49.59 119 GLY A C 1
ATOM 1006 O O . GLY A 1 119 ? 1.829 -35.918 -1.774 1.00 49.59 119 GLY A O 1
ATOM 1007 N N . ARG A 1 120 ? 1.221 -36.140 0.394 1.00 38.50 120 ARG A N 1
ATOM 1008 C CA . ARG A 1 120 ? 1.547 -37.512 0.848 1.00 38.50 120 ARG A CA 1
ATOM 1009 C C . ARG A 1 120 ? 2.230 -37.481 2.205 1.00 38.50 120 ARG A C 1
ATOM 1011 O O . ARG A 1 120 ? 3.172 -36.681 2.364 1.00 38.50 120 ARG A O 1
#